Protein AF-A0A8T7I3P1-F1 (afdb_monomer)

Radius of gyration: 15.88 Å; Cα contacts (8 Å, |Δi|>4): 20; chains: 1; bounding box: 34×17×48 Å

Mean predicted aligned error: 6.81 Å

Foldseek 3Di:
DDDPLRVLVVLLVVLVVLLVVLVVVLVPDDDDDDVVVVVNVVSVVVSVVSNVVSVVSSVVSVVVNVD

Secondary structure (DSSP, 8-state):
---HHHHHHHHHHHHHHHHHHHHHHHHT-----HHHHHHHHHHHHHHHHHHHHHHHHHHHHHHHHH-

Sequence (67 aa):
MSSEREKLLRQRQTLQERVEAIKQDFKSGLPADSEERAQQLENADVLNALMQHALKEIEKIDSKLSS

Structure (mmCIF, N/CA/C/O backbone):
data_AF-A0A8T7I3P1-F1
#
_entry.id   AF-A0A8T7I3P1-F1
#
loop_
_atom_site.group_PDB
_atom_site.id
_atom_site.type_symbol
_atom_site.label_atom_id
_atom_site.label_alt_id
_atom_site.label_comp_id
_atom_site.label_asym_id
_atom_site.label_entity_id
_atom_site.label_seq_id
_atom_site.pdbx_PDB_ins_code
_atom_site.Cartn_x
_atom_site.Cartn_y
_atom_site.Cartn_z
_atom_site.occupancy
_atom_site.B_iso_or_equiv
_atom_site.auth_seq_id
_atom_site.auth_comp_id
_atom_site.auth_asym_id
_atom_site.auth_atom_id
_atom_site.pdbx_PDB_model_num
ATOM 1 N N . MET A 1 1 ? -3.989 10.477 23.608 1.00 49.41 1 MET A N 1
ATOM 2 C CA . MET A 1 1 ? -4.076 9.038 23.283 1.00 49.41 1 MET A CA 1
ATOM 3 C C . MET A 1 1 ? -5.036 8.892 22.115 1.00 49.41 1 MET A C 1
ATOM 5 O O . MET A 1 1 ? -6.208 9.178 22.309 1.00 49.41 1 MET A O 1
ATOM 9 N N . SER A 1 2 ? -4.558 8.556 20.914 1.00 65.31 2 SER A N 1
ATOM 10 C CA . SER A 1 2 ? -5.453 8.299 19.775 1.00 65.31 2 SER A CA 1
ATOM 11 C C . SER A 1 2 ? -6.200 6.989 19.975 1.00 65.31 2 SER A C 1
ATOM 13 O O . SER A 1 2 ? -5.610 6.012 20.450 1.00 65.31 2 SER A O 1
ATOM 15 N N . SER A 1 3 ? -7.487 6.978 19.629 1.00 85.25 3 SER A N 1
ATOM 16 C CA . SER A 1 3 ? -8.304 5.765 19.715 1.00 85.25 3 SER A CA 1
ATOM 17 C C . SER A 1 3 ? -7.757 4.688 18.773 1.00 85.25 3 SER A C 1
ATOM 19 O O . SER A 1 3 ? -7.128 4.992 17.759 1.00 85.25 3 SER A O 1
ATOM 21 N N . GLU A 1 4 ? -7.985 3.416 19.091 1.00 86.44 4 GLU A N 1
ATOM 22 C CA . GLU A 1 4 ? -7.543 2.310 18.229 1.00 86.44 4 GLU A CA 1
ATOM 23 C C . GLU A 1 4 ? -8.120 2.440 16.808 1.00 86.44 4 GLU A C 1
ATOM 25 O O . GLU A 1 4 ? -7.426 2.231 15.815 1.00 86.44 4 GLU A O 1
ATOM 30 N N . ARG A 1 5 ? -9.352 2.951 16.713 1.00 86.12 5 ARG A N 1
ATOM 31 C CA . ARG A 1 5 ? -10.007 3.330 15.459 1.00 86.12 5 ARG A CA 1
ATOM 32 C C . ARG A 1 5 ? -9.239 4.406 14.685 1.00 86.12 5 ARG A C 1
ATOM 34 O O . ARG A 1 5 ? -9.061 4.274 13.479 1.00 86.12 5 ARG A O 1
ATOM 41 N N . GLU A 1 6 ? -8.755 5.456 15.349 1.00 87.38 6 GLU A N 1
ATOM 42 C CA . GLU A 1 6 ? -7.937 6.495 14.702 1.00 87.38 6 GLU A CA 1
ATOM 43 C C . GLU A 1 6 ? -6.600 5.955 14.185 1.00 87.38 6 GLU A C 1
ATOM 45 O O . GLU A 1 6 ? -6.150 6.371 13.117 1.00 87.38 6 GLU A O 1
ATOM 50 N N . LYS A 1 7 ? -5.965 5.025 14.908 1.00 89.00 7 LYS A N 1
ATOM 51 C CA . LYS A 1 7 ? -4.722 4.388 14.445 1.00 89.00 7 LYS A CA 1
ATOM 52 C C . LYS A 1 7 ? -4.960 3.556 13.189 1.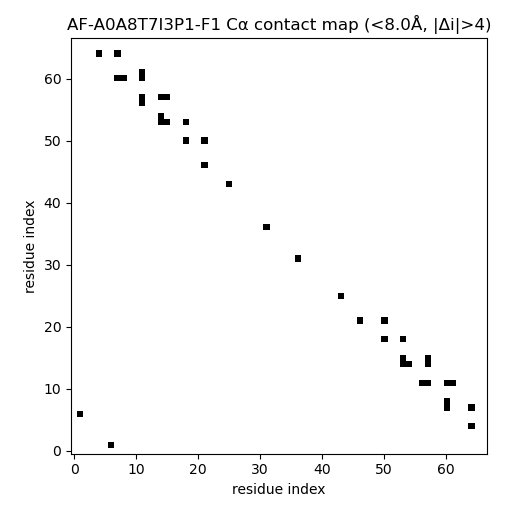00 89.00 7 LYS A C 1
ATOM 54 O O . LYS A 1 7 ? -4.206 3.690 12.229 1.00 89.00 7 LYS A O 1
ATOM 59 N N . LEU A 1 8 ? -6.029 2.759 13.179 1.00 88.50 8 LEU A N 1
ATOM 60 C CA . LEU A 1 8 ? -6.434 1.958 12.024 1.00 88.50 8 LEU A CA 1
ATOM 61 C C . LEU A 1 8 ? -6.751 2.841 10.808 1.00 88.50 8 LEU A C 1
ATOM 63 O O . LEU A 1 8 ? -6.266 2.571 9.712 1.00 88.50 8 LEU A O 1
ATOM 67 N N . LEU A 1 9 ? -7.474 3.948 11.002 1.00 89.56 9 LEU A N 1
ATOM 68 C CA . LEU A 1 9 ? -7.760 4.908 9.930 1.00 89.56 9 LEU A CA 1
ATOM 69 C C . LEU A 1 9 ? -6.488 5.548 9.360 1.00 89.56 9 LEU A C 1
ATOM 71 O O . LEU A 1 9 ? -6.341 5.618 8.140 1.00 89.56 9 LEU A O 1
ATOM 75 N N . ARG A 1 10 ? -5.548 5.962 10.220 1.00 91.25 10 ARG A N 1
ATOM 76 C CA . ARG A 1 10 ? -4.252 6.499 9.773 1.00 91.25 10 ARG A CA 1
ATOM 77 C C . ARG A 1 10 ? -3.453 5.458 8.998 1.00 91.25 10 ARG A C 1
ATOM 79 O O . ARG A 1 10 ? -2.936 5.766 7.932 1.00 91.25 10 ARG A O 1
ATOM 86 N N . GLN A 1 11 ? -3.392 4.225 9.496 1.00 89.00 11 GLN A N 1
ATOM 87 C CA . GLN A 1 11 ? -2.664 3.143 8.837 1.00 89.00 11 GLN A CA 1
ATOM 88 C C . GLN A 1 11 ? -3.260 2.814 7.462 1.00 89.00 11 GLN A C 1
ATOM 90 O O . GLN A 1 11 ? -2.518 2.687 6.490 1.00 89.00 11 GLN A O 1
ATOM 95 N N . ARG A 1 12 ? -4.592 2.750 7.357 1.00 90.88 12 ARG A N 1
ATOM 96 C CA . ARG A 1 12 ? -5.303 2.588 6.083 1.00 90.88 12 ARG A CA 1
ATOM 97 C C . ARG A 1 12 ? -4.966 3.711 5.108 1.00 90.88 12 ARG A C 1
ATOM 99 O O . ARG A 1 12 ? -4.633 3.427 3.963 1.00 90.88 12 ARG A O 1
ATOM 106 N N . GLN A 1 13 ? -5.011 4.961 5.562 1.00 91.75 13 GLN A N 1
ATOM 107 C CA . GLN A 1 13 ? -4.708 6.112 4.717 1.00 91.75 13 GLN A CA 1
ATOM 108 C C . GLN A 1 13 ? -3.258 6.084 4.211 1.00 91.75 13 GLN A C 1
ATOM 110 O O . GLN A 1 13 ? -3.028 6.224 3.014 1.00 91.75 13 GLN A O 1
ATOM 115 N N . THR A 1 14 ? -2.287 5.792 5.080 1.00 91.06 14 THR A N 1
ATOM 116 C CA . THR A 1 14 ? -0.878 5.646 4.678 1.00 91.06 14 THR A CA 1
ATOM 117 C C . THR A 1 14 ? -0.676 4.526 3.652 1.00 91.06 14 THR A C 1
ATOM 119 O O . THR A 1 14 ? 0.111 4.673 2.716 1.00 91.06 14 THR A O 1
ATOM 122 N N . LEU A 1 15 ? -1.376 3.397 3.800 1.00 89.06 15 LEU A N 1
ATOM 123 C CA . LEU A 1 15 ? -1.315 2.303 2.826 1.00 89.06 15 LEU A CA 1
ATOM 124 C C . LEU A 1 15 ? -1.935 2.705 1.481 1.00 89.06 15 LEU A C 1
ATOM 126 O O . LEU A 1 15 ? -1.376 2.374 0.438 1.00 89.06 15 LEU A O 1
ATOM 130 N N . GLN A 1 16 ? -3.042 3.448 1.495 1.00 88.69 16 GLN A N 1
ATOM 131 C CA . GLN A 1 16 ? -3.684 3.964 0.284 1.00 88.69 16 GLN A CA 1
ATOM 132 C C . GLN A 1 16 ? -2.787 4.957 -0.462 1.00 88.69 16 GLN A C 1
ATOM 134 O O . GLN A 1 16 ? -2.614 4.827 -1.671 1.00 88.69 16 GLN A O 1
ATOM 139 N N . GLU A 1 17 ? -2.162 5.892 0.255 1.00 90.31 17 GLU A N 1
ATOM 140 C CA . GLU A 1 17 ? -1.217 6.859 -0.319 1.00 90.31 17 GLU A CA 1
ATOM 141 C C . GLU A 1 17 ? -0.018 6.155 -0.970 1.00 90.31 17 GLU A C 1
ATOM 143 O O . GLU A 1 17 ? 0.371 6.493 -2.087 1.00 90.31 17 GLU A O 1
ATOM 148 N N . ARG A 1 18 ? 0.523 5.114 -0.323 1.00 87.69 18 ARG A N 1
ATOM 149 C CA . ARG A 1 18 ? 1.607 4.295 -0.889 1.00 87.69 18 ARG A CA 1
ATOM 150 C C . ARG A 1 18 ? 1.195 3.559 -2.161 1.00 87.69 18 ARG A C 1
ATOM 152 O O . ARG A 1 18 ? 1.965 3.533 -3.115 1.00 87.69 18 ARG A O 1
ATOM 159 N N . VAL A 1 19 ? 0.004 2.961 -2.182 1.00 86.50 19 VAL A N 1
ATOM 160 C CA . VAL A 1 19 ? -0.513 2.271 -3.375 1.00 86.50 19 VAL A CA 1
ATOM 161 C C . VAL A 1 19 ? -0.681 3.246 -4.536 1.00 86.50 19 VAL A C 1
ATOM 163 O O . VAL A 1 19 ? -0.339 2.912 -5.669 1.00 86.50 19 VAL A O 1
ATOM 166 N N . GLU A 1 20 ? -1.190 4.446 -4.269 1.00 84.69 20 GLU A N 1
ATOM 167 C CA . GLU A 1 20 ? -1.400 5.438 -5.319 1.00 84.69 20 GLU A CA 1
ATOM 168 C C . GLU A 1 20 ? -0.074 5.987 -5.858 1.00 84.69 20 GLU A C 1
ATOM 170 O O . GLU A 1 20 ? 0.083 6.082 -7.072 1.00 84.69 20 GLU A O 1
ATOM 175 N N . ALA A 1 21 ? 0.914 6.241 -4.993 1.00 85.12 21 ALA A N 1
ATOM 176 C CA . ALA A 1 21 ? 2.259 6.637 -5.416 1.00 85.12 21 ALA A CA 1
ATOM 177 C C . ALA A 1 21 ? 2.896 5.594 -6.352 1.00 85.12 21 ALA A C 1
ATOM 179 O O . ALA A 1 21 ? 3.343 5.937 -7.443 1.00 85.12 21 ALA A O 1
ATOM 180 N N . ILE A 1 22 ? 2.824 4.307 -5.988 1.00 81.88 22 ILE A N 1
ATOM 181 C CA . ILE A 1 22 ? 3.329 3.207 -6.824 1.00 81.88 22 ILE A CA 1
ATOM 182 C C . ILE A 1 22 ? 2.650 3.206 -8.203 1.00 81.88 22 ILE A C 1
ATOM 184 O O . ILE A 1 22 ? 3.315 3.063 -9.227 1.00 81.88 22 ILE A O 1
ATOM 188 N N . LYS A 1 23 ? 1.327 3.395 -8.265 1.00 79.25 23 LYS A N 1
ATOM 189 C CA . LYS A 1 23 ? 0.591 3.442 -9.541 1.00 79.25 23 LYS A CA 1
ATOM 190 C C . LYS A 1 23 ? 0.995 4.628 -10.419 1.00 79.25 23 LYS A C 1
ATOM 192 O O . LYS A 1 23 ? 1.022 4.485 -11.643 1.00 79.25 23 LYS A O 1
ATOM 197 N N . GLN A 1 24 ? 1.256 5.787 -9.817 1.00 78.62 24 GLN A N 1
ATOM 198 C CA . GLN A 1 24 ? 1.683 6.990 -10.536 1.00 78.62 24 GLN A CA 1
ATOM 199 C C . GLN A 1 24 ? 3.103 6.836 -11.095 1.00 78.62 24 GLN A C 1
ATOM 201 O O . GLN A 1 24 ? 3.336 7.212 -12.247 1.00 78.62 24 GLN A O 1
ATOM 206 N N . ASP A 1 25 ? 4.002 6.204 -10.336 1.00 75.44 25 ASP A N 1
ATOM 207 C CA . ASP A 1 25 ? 5.365 5.895 -10.781 1.00 75.44 25 ASP A CA 1
ATOM 208 C C . ASP A 1 25 ? 5.358 4.961 -12.003 1.00 75.44 25 ASP A C 1
ATOM 210 O O . ASP A 1 25 ? 6.079 5.209 -12.968 1.00 75.44 25 ASP A O 1
ATOM 214 N N . PHE A 1 26 ? 4.468 3.957 -12.047 1.00 69.75 26 PHE A N 1
ATOM 215 C CA . PHE A 1 26 ? 4.292 3.125 -13.250 1.00 69.75 26 PHE A CA 1
ATOM 216 C C . PHE A 1 26 ? 3.720 3.871 -14.440 1.00 69.75 26 PHE A C 1
ATOM 218 O O . PHE A 1 26 ? 4.169 3.676 -15.567 1.00 69.75 26 PHE A O 1
ATOM 225 N N . LYS A 1 27 ? 2.688 4.689 -14.215 1.00 68.38 27 LYS A N 1
ATOM 226 C CA . LYS A 1 27 ? 2.036 5.430 -15.300 1.00 68.38 27 LYS A CA 1
ATOM 227 C C . LYS A 1 27 ? 2.957 6.465 -15.939 1.00 68.38 27 LYS A C 1
ATOM 229 O O . LYS A 1 27 ? 2.750 6.795 -17.102 1.00 68.38 27 LYS A O 1
ATOM 234 N N . SER A 1 28 ? 3.945 6.959 -15.196 1.00 67.25 28 SER A N 1
ATOM 235 C CA . SER A 1 28 ? 4.921 7.935 -15.689 1.00 67.25 28 SER A CA 1
ATOM 236 C C . SER A 1 28 ? 6.119 7.295 -16.413 1.00 67.25 28 SER A C 1
ATOM 238 O O . SER A 1 28 ? 6.968 8.023 -16.927 1.00 67.25 28 SER A O 1
ATOM 240 N N . GLY A 1 29 ? 6.190 5.958 -16.492 1.00 61.44 29 GLY A N 1
ATOM 241 C CA . GLY A 1 29 ? 7.235 5.213 -17.201 1.00 61.44 29 GLY A CA 1
ATOM 242 C C . GLY A 1 29 ? 7.153 5.370 -18.724 1.00 61.44 29 GLY A C 1
ATOM 243 O O . GLY A 1 29 ? 6.337 4.735 -19.388 1.00 61.44 29 GLY A O 1
ATOM 244 N N . LEU A 1 30 ? 8.006 6.253 -19.244 1.00 56.78 30 LEU A N 1
ATOM 245 C CA . LEU A 1 30 ? 8.236 6.635 -20.646 1.00 56.78 30 LEU A CA 1
ATOM 246 C C . LEU A 1 30 ? 8.942 5.525 -21.478 1.00 56.78 30 LEU A C 1
ATOM 248 O O . LEU A 1 30 ? 9.414 4.545 -20.899 1.00 56.78 30 LEU A O 1
ATOM 252 N N . PRO A 1 31 ? 8.981 5.635 -22.830 1.00 58.03 31 PRO A N 1
ATOM 253 C CA . PRO A 1 31 ? 9.355 4.543 -23.733 1.00 58.03 31 PRO A CA 1
ATOM 254 C C . PRO A 1 31 ? 10.824 4.150 -23.575 1.00 58.03 31 PRO A C 1
ATOM 256 O O . PRO A 1 31 ? 11.700 5.009 -23.588 1.00 58.03 31 PRO A O 1
ATOM 259 N N . ALA A 1 32 ? 11.062 2.846 -23.472 1.00 59.44 32 ALA A N 1
ATOM 260 C CA . ALA A 1 32 ? 12.340 2.268 -23.084 1.00 59.44 32 ALA A CA 1
ATOM 261 C C . ALA A 1 32 ? 12.829 1.235 -24.113 1.00 59.44 32 ALA A C 1
ATOM 263 O O . ALA A 1 32 ? 12.052 0.397 -24.591 1.00 59.44 32 ALA A O 1
ATOM 264 N N . ASP A 1 33 ? 14.126 1.298 -24.424 1.00 61.62 33 ASP A N 1
ATOM 265 C CA . ASP A 1 33 ? 14.854 0.299 -25.212 1.00 61.62 33 ASP A CA 1
ATOM 266 C C . ASP A 1 33 ? 14.931 -1.054 -24.467 1.00 61.62 33 ASP A C 1
ATOM 268 O O . ASP A 1 33 ? 14.599 -1.174 -23.286 1.00 61.62 33 ASP A O 1
ATOM 272 N N . SER A 1 34 ? 15.328 -2.123 -25.167 1.00 59.16 34 SER A N 1
ATOM 273 C CA . SER A 1 34 ? 15.108 -3.511 -24.712 1.00 59.16 34 SER A CA 1
ATOM 274 C C . SER A 1 34 ? 15.705 -3.901 -23.343 1.00 59.16 34 SER A C 1
ATOM 276 O O . SER A 1 34 ? 15.118 -4.747 -22.669 1.00 59.16 34 SER A O 1
ATOM 278 N N . GLU A 1 35 ? 16.808 -3.284 -22.901 1.00 63.53 35 GLU A N 1
ATOM 279 C CA . GLU A 1 35 ? 17.409 -3.534 -21.576 1.00 63.53 35 GLU A CA 1
ATOM 280 C C . GLU A 1 35 ? 16.599 -2.901 -20.437 1.00 63.53 35 GLU A C 1
ATOM 282 O O . GLU A 1 35 ? 16.32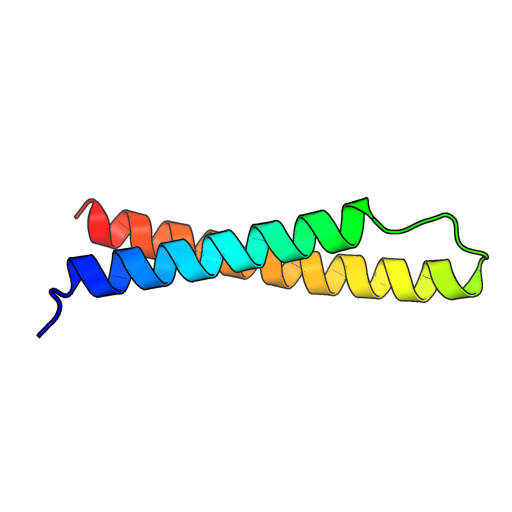0 -3.551 -19.428 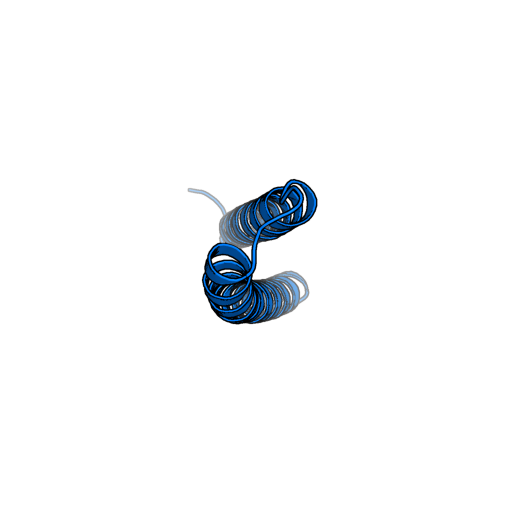1.00 63.53 35 GLU A O 1
ATOM 287 N N . GLU A 1 36 ? 16.131 -1.666 -20.617 1.00 64.44 36 GLU A N 1
ATOM 288 C CA . GLU A 1 36 ? 15.285 -0.979 -19.637 1.00 64.44 36 GLU A CA 1
ATOM 289 C C . GLU A 1 36 ? 13.930 -1.687 -19.468 1.00 64.44 36 GLU A C 1
ATOM 291 O O . GLU A 1 36 ? 13.360 -1.705 -18.376 1.00 64.44 36 GLU A O 1
ATOM 296 N N . ARG A 1 37 ? 13.441 -2.363 -20.517 1.00 66.31 37 ARG A N 1
ATOM 297 C CA . ARG A 1 37 ? 12.198 -3.146 -20.472 1.00 66.31 37 ARG A CA 1
ATOM 298 C C . ARG A 1 37 ? 12.267 -4.334 -19.510 1.00 66.31 37 ARG A C 1
ATOM 300 O O . ARG A 1 37 ? 11.274 -4.617 -18.843 1.00 66.31 37 ARG A O 1
ATOM 307 N N . ALA A 1 38 ? 13.403 -5.029 -19.425 1.00 72.75 38 ALA A N 1
ATOM 308 C CA . ALA A 1 38 ? 13.562 -6.156 -18.504 1.00 72.75 38 ALA A CA 1
ATOM 309 C C . ALA A 1 38 ? 13.514 -5.686 -17.041 1.00 72.75 38 ALA A C 1
ATOM 311 O O . ALA A 1 38 ? 12.774 -6.249 -16.235 1.00 72.75 38 ALA A O 1
ATOM 312 N N . GLN A 1 39 ? 14.214 -4.589 -16.732 1.00 68.25 39 GLN A N 1
ATOM 313 C CA . GLN A 1 39 ? 14.201 -3.977 -15.403 1.00 68.25 39 GLN A CA 1
ATOM 314 C C . GLN A 1 39 ? 12.809 -3.444 -15.032 1.00 68.25 39 GLN A C 1
ATOM 316 O O . GLN A 1 39 ? 12.366 -3.592 -13.895 1.00 68.25 39 GLN A O 1
ATOM 321 N N . GLN A 1 40 ? 12.087 -2.850 -15.987 1.00 68.44 40 GLN A N 1
ATOM 322 C CA . GLN A 1 40 ? 10.717 -2.388 -15.758 1.00 68.44 40 GLN A CA 1
ATOM 323 C C . GLN A 1 40 ? 9.734 -3.537 -15.500 1.00 68.44 40 GLN A C 1
ATOM 325 O O . GLN A 1 40 ? 8.837 -3.371 -14.677 1.00 68.44 40 GLN A O 1
ATOM 330 N N . LEU A 1 41 ? 9.898 -4.692 -16.156 1.00 75.69 41 LEU A N 1
ATOM 331 C CA . LEU A 1 41 ? 9.072 -5.880 -15.906 1.00 75.69 41 LEU A CA 1
ATOM 332 C C . LEU A 1 41 ? 9.316 -6.460 -14.508 1.00 75.69 41 LEU A C 1
ATOM 334 O O . LEU A 1 41 ? 8.359 -6.716 -13.783 1.00 75.69 41 LEU A O 1
ATOM 338 N N . GLU A 1 42 ? 10.577 -6.596 -14.096 1.00 75.81 42 GLU A N 1
ATOM 339 C CA . GLU A 1 42 ? 10.915 -7.035 -12.736 1.00 75.81 42 GLU A CA 1
ATOM 340 C C . GLU A 1 42 ? 10.356 -6.062 -11.683 1.00 75.81 42 GLU A C 1
ATOM 342 O O . GLU A 1 42 ? 9.716 -6.474 -10.711 1.00 75.81 42 GLU A O 1
ATOM 347 N N . ASN A 1 43 ? 10.506 -4.754 -11.917 1.00 78.75 43 ASN A N 1
ATOM 348 C CA . ASN A 1 43 ? 9.926 -3.728 -11.055 1.00 78.75 43 ASN A CA 1
ATOM 349 C C . ASN A 1 43 ? 8.390 -3.826 -11.017 1.00 78.75 43 ASN A C 1
ATOM 351 O O . ASN A 1 43 ? 7.806 -3.666 -9.944 1.00 78.75 43 ASN A O 1
ATOM 355 N N . ALA A 1 44 ? 7.732 -4.114 -12.149 1.00 80.31 44 ALA A N 1
ATOM 356 C CA . ALA A 1 44 ? 6.283 -4.330 -12.241 1.00 80.31 44 ALA A CA 1
ATOM 357 C C . ALA A 1 44 ? 5.805 -5.476 -11.358 1.00 80.31 44 ALA A C 1
ATOM 359 O O . ALA A 1 44 ? 4.836 -5.306 -10.617 1.00 80.31 44 ALA A O 1
ATOM 360 N N . ASP A 1 45 ? 6.508 -6.603 -11.370 1.00 82.50 45 ASP A N 1
ATOM 361 C CA . ASP A 1 45 ? 6.145 -7.760 -10.559 1.00 82.50 45 ASP A CA 1
ATOM 362 C C . ASP A 1 45 ? 6.319 -7.484 -9.061 1.00 82.50 45 ASP A C 1
ATOM 364 O O . ASP A 1 45 ? 5.411 -7.752 -8.265 1.00 82.50 45 ASP A O 1
ATOM 368 N N . VAL A 1 46 ? 7.442 -6.873 -8.670 1.00 86.12 46 VAL A N 1
ATOM 369 C CA . VAL A 1 46 ? 7.712 -6.503 -7.270 1.00 86.12 46 VAL A CA 1
ATOM 370 C C . VAL A 1 46 ? 6.677 -5.502 -6.763 1.00 86.12 46 VAL A C 1
ATOM 372 O O . VAL A 1 46 ? 6.114 -5.663 -5.676 1.00 86.12 46 VAL A O 1
ATOM 375 N N . LEU A 1 47 ? 6.386 -4.471 -7.548 1.00 82.38 47 LEU A N 1
ATOM 376 C CA . LEU A 1 47 ? 5.462 -3.423 -7.138 1.00 82.38 47 LEU A CA 1
ATOM 377 C C . LEU A 1 47 ? 4.002 -3.890 -7.169 1.00 82.38 47 LEU A C 1
ATOM 379 O O . LEU A 1 47 ? 3.222 -3.498 -6.298 1.00 82.38 47 LEU A O 1
ATOM 383 N N . ASN A 1 48 ? 3.635 -4.792 -8.081 1.00 85.19 48 ASN A N 1
ATOM 384 C CA . ASN A 1 48 ? 2.341 -5.466 -8.040 1.00 85.19 48 ASN A CA 1
ATOM 385 C C . ASN A 1 48 ? 2.209 -6.326 -6.773 1.00 85.19 48 ASN A C 1
ATOM 387 O O . ASN A 1 48 ? 1.188 -6.252 -6.090 1.00 85.19 48 ASN A O 1
ATOM 391 N N . ALA A 1 49 ? 3.245 -7.079 -6.388 1.00 87.81 49 ALA A N 1
ATOM 392 C CA . ALA A 1 49 ? 3.235 -7.852 -5.145 1.00 87.81 49 ALA A CA 1
ATOM 393 C C . ALA A 1 49 ? 3.075 -6.955 -3.901 1.00 87.81 49 ALA A C 1
ATOM 395 O O . ALA A 1 49 ? 2.262 -7.254 -3.020 1.00 87.81 49 ALA A O 1
ATOM 396 N N . LEU A 1 50 ? 3.781 -5.819 -3.855 1.00 84.88 50 LEU A N 1
ATOM 397 C CA . LEU A 1 50 ? 3.636 -4.815 -2.795 1.00 84.88 50 LEU A CA 1
ATOM 398 C C . LEU A 1 50 ? 2.223 -4.222 -2.755 1.00 84.88 50 LEU A C 1
ATOM 400 O O . LEU A 1 50 ? 1.644 -4.086 -1.674 1.00 84.88 50 LEU A O 1
ATOM 404 N N . MET A 1 51 ? 1.640 -3.923 -3.918 1.00 87.19 51 MET A N 1
ATOM 405 C CA . MET A 1 51 ? 0.269 -3.428 -4.022 1.00 87.19 51 MET A CA 1
ATOM 406 C C . MET A 1 51 ? -0.740 -4.465 -3.515 1.00 87.19 51 MET A C 1
ATOM 408 O O . MET A 1 51 ? -1.597 -4.129 -2.702 1.00 87.19 51 MET A O 1
ATOM 412 N N . GLN A 1 52 ? -0.625 -5.726 -3.937 1.00 90.00 52 GLN A N 1
ATOM 413 C CA . GLN A 1 52 ? -1.506 -6.806 -3.480 1.00 90.00 52 GLN A CA 1
ATOM 414 C C . GLN A 1 52 ? -1.425 -7.001 -1.964 1.00 90.00 52 GLN A C 1
ATOM 416 O O . GLN A 1 52 ? -2.445 -7.177 -1.298 1.00 90.00 52 GLN A O 1
ATOM 421 N N . HIS A 1 53 ? -0.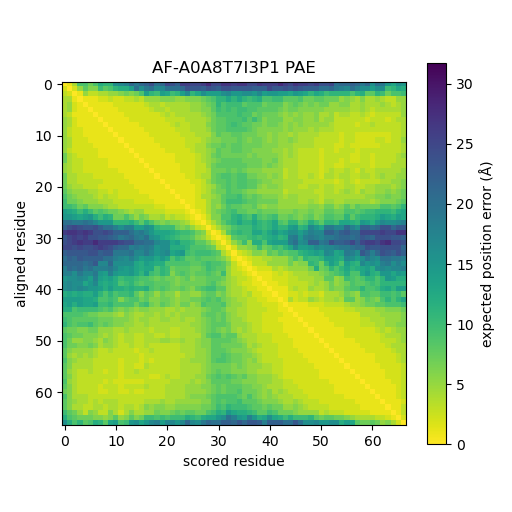220 -6.934 -1.396 1.00 91.12 53 HIS A N 1
ATOM 422 C CA . HIS A 1 53 ? -0.038 -7.007 0.048 1.00 91.12 53 HIS A CA 1
ATOM 423 C C . HIS A 1 53 ? -0.684 -5.811 0.766 1.00 91.12 53 HIS A C 1
ATOM 425 O O . HIS A 1 53 ? -1.408 -5.997 1.742 1.00 91.12 53 HIS A O 1
ATOM 431 N N . ALA A 1 54 ? -0.476 -4.587 0.270 1.00 88.06 54 ALA A N 1
ATOM 432 C CA . ALA A 1 54 ? -1.078 -3.385 0.844 1.00 88.06 54 ALA A CA 1
ATOM 433 C C . ALA A 1 54 ? -2.615 -3.418 0.791 1.00 88.06 54 ALA A C 1
ATOM 435 O O . ALA A 1 54 ? -3.262 -3.049 1.768 1.00 88.06 54 ALA A O 1
ATOM 436 N N . LEU A 1 55 ? -3.201 -3.915 -0.303 1.00 89.44 55 LEU A N 1
ATOM 437 C CA . LEU A 1 55 ? -4.650 -4.086 -0.438 1.00 89.44 55 LEU A CA 1
ATOM 438 C C . LEU A 1 55 ? -5.211 -5.091 0.575 1.00 89.44 55 LEU A C 1
ATOM 440 O O . LEU A 1 55 ? -6.212 -4.799 1.222 1.00 89.44 55 LEU A O 1
ATOM 444 N N . LYS A 1 56 ? -4.537 -6.230 0.779 1.00 93.75 56 LYS A N 1
ATOM 445 C CA . LYS A 1 56 ? -4.927 -7.211 1.809 1.00 93.75 56 LYS A CA 1
ATOM 446 C C . LYS A 1 56 ? -4.866 -6.627 3.219 1.00 93.75 56 LYS A C 1
ATOM 448 O O . LYS A 1 56 ? -5.719 -6.921 4.051 1.00 93.75 56 LYS A O 1
ATOM 453 N N . GLU A 1 57 ? -3.860 -5.807 3.510 1.00 91.75 57 GLU A N 1
ATOM 454 C CA . GLU A 1 57 ? -3.765 -5.135 4.809 1.00 91.75 57 GLU A CA 1
ATOM 455 C C . GLU A 1 57 ? -4.866 -4.084 4.991 1.00 91.75 57 GLU A C 1
ATOM 457 O O . GLU A 1 57 ? -5.445 -3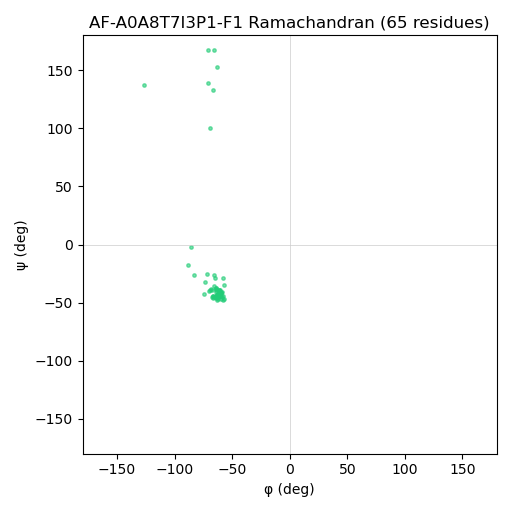.998 6.073 1.00 91.75 57 GLU A O 1
ATOM 462 N N . ILE A 1 58 ? -5.223 -3.343 3.936 1.00 90.62 58 ILE A N 1
ATOM 463 C CA . ILE A 1 58 ? -6.379 -2.435 3.953 1.00 90.62 58 ILE A CA 1
ATOM 464 C C . ILE A 1 58 ? -7.669 -3.211 4.237 1.00 90.62 58 ILE A C 1
ATOM 466 O O . ILE A 1 58 ? -8.416 -2.812 5.121 1.00 90.62 58 ILE A O 1
ATOM 470 N N . GLU A 1 59 ? -7.901 -4.344 3.572 1.00 92.50 59 GLU A N 1
ATOM 471 C CA . GLU A 1 59 ? -9.093 -5.179 3.782 1.00 92.50 59 GLU A CA 1
ATOM 472 C C . GLU A 1 59 ? -9.203 -5.687 5.232 1.00 92.50 59 GLU A C 1
ATOM 474 O O . GLU A 1 59 ? -10.276 -5.650 5.843 1.00 92.50 59 GLU A O 1
ATOM 479 N N . LYS A 1 60 ? -8.079 -6.096 5.835 1.00 92.38 60 LYS A N 1
ATOM 480 C CA . LYS A 1 60 ? -8.028 -6.471 7.258 1.00 92.38 60 LYS A CA 1
ATOM 481 C C . LYS A 1 60 ? -8.342 -5.293 8.174 1.00 92.38 60 LYS A C 1
ATOM 483 O O . LYS A 1 60 ? -9.008 -5.475 9.193 1.00 92.38 60 LYS A O 1
ATOM 488 N N . ILE A 1 61 ? -7.832 -4.105 7.854 1.00 90.38 61 ILE A N 1
ATOM 489 C CA . ILE A 1 61 ? -8.109 -2.890 8.623 1.00 90.38 61 ILE A CA 1
ATOM 490 C C . ILE A 1 61 ? -9.588 -2.514 8.502 1.00 90.38 61 ILE A C 1
ATOM 492 O O . ILE A 1 61 ? -10.220 -2.258 9.522 1.00 90.38 61 ILE A O 1
ATOM 496 N N . ASP A 1 62 ? -10.151 -2.545 7.296 1.00 89.69 62 ASP A N 1
ATOM 497 C CA . ASP A 1 62 ? -11.563 -2.252 7.046 1.00 89.69 62 ASP A CA 1
ATOM 498 C C . ASP A 1 62 ? -12.467 -3.235 7.803 1.00 89.69 62 ASP A C 1
ATOM 500 O O . ASP A 1 62 ? -13.391 -2.803 8.489 1.00 89.69 62 ASP A O 1
ATOM 504 N N . SER A 1 63 ? -12.125 -4.529 7.812 1.00 90.94 63 SER A N 1
ATOM 505 C CA . SER A 1 63 ? -12.838 -5.549 8.596 1.00 90.94 63 SER A CA 1
ATOM 506 C C . SER A 1 63 ? -12.836 -5.246 10.102 1.00 90.94 63 SER A C 1
ATOM 508 O O . SER A 1 63 ? -13.854 -5.404 10.774 1.00 90.94 63 SER A O 1
ATOM 510 N N . LYS A 1 64 ? -11.703 -4.771 10.643 1.00 89.19 64 LYS A N 1
ATOM 511 C CA . LYS A 1 64 ? -11.574 -4.357 12.055 1.00 89.19 64 LYS A CA 1
ATOM 512 C C . LYS A 1 64 ? -12.296 -3.047 12.370 1.00 89.19 64 LYS A C 1
ATOM 514 O O . LYS A 1 64 ? -12.618 -2.810 13.525 1.00 89.19 64 LYS A O 1
ATOM 519 N N . LEU A 1 65 ? -12.488 -2.180 11.376 1.00 84.62 65 LEU A N 1
ATOM 520 C CA . LEU A 1 65 ? -13.215 -0.917 11.514 1.00 84.62 65 LEU A CA 1
ATOM 521 C C . LEU A 1 65 ? -14.734 -1.100 11.403 1.00 84.62 65 LEU A C 1
ATOM 523 O O . LEU A 1 65 ? -15.471 -0.258 11.916 1.00 84.62 65 LEU A O 1
ATOM 527 N N . SER A 1 66 ? -15.185 -2.146 10.703 1.00 81.44 66 SER A N 1
ATOM 528 C CA . SER A 1 66 ? -16.598 -2.517 10.562 1.00 81.44 66 SER A CA 1
ATOM 529 C C . SER A 1 66 ? -17.120 -3.447 11.662 1.00 81.44 66 SER A C 1
ATOM 531 O O . SER A 1 66 ? -18.335 -3.587 11.792 1.00 81.44 66 SER A O 1
ATOM 533 N N . SER A 1 67 ? -16.216 -4.104 12.399 1.00 66.69 67 SER A N 1
ATOM 534 C CA . SER A 1 67 ? -16.520 -4.922 13.582 1.00 66.69 67 SER A CA 1
ATOM 535 C C . SER A 1 67 ? -16.652 -4.072 14.839 1.00 66.69 67 SER A C 1
ATOM 537 O O . SER A 1 67 ? -17.318 -4.585 15.764 1.00 66.69 67 SER A O 1
#

pLDDT: mean 80.49, std 11.29, range [49.41, 93.75]

Nearest PDB structures (foldseek):
  4nkg-assembly2_D  TM=7.792E-01  e=2.409E+00  Homo sapiens
  5n6x-assembly1_A  TM=5.529E-01  e=2.260E+00  Legionella pneumophila
  8th8-assembly1_H  TM=6.937E-01  e=9.765E+00  Tetrahymena thermophila
  3r84-assembly16_N  TM=3.976E-01  e=5.508E+00  Saccharomyces cerevisiae

Solvent-accessible surface area (backbone atoms only — not comparable to full-atom values): 3852 Å² total; per-residue (Å²): 134,82,52,72,67,55,52,47,53,51,52,41,50,55,43,51,54,51,46,50,51,54,53,51,59,60,72,66,64,69,94,65,60,78,71,56,46,56,56,50,51,55,49,47,54,54,51,49,52,52,41,54,52,42,51,54,52,39,52,54,44,51,53,64,73,75,103

=== Feature glossary ===
Feature key, reading from the visual/contextual features back to the raw sequence:

Rendered structure images. Six rendered views show the 3D structure from the faces of a cube — i.e. along ±x, ±y, ±z. Rendering representation is drawn randomly per protein from carto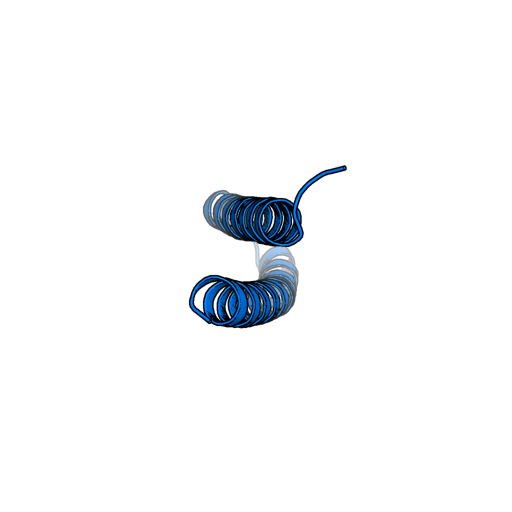on (secondary-structure ribbons), sticks (backbone bonds), or molecular surface; coloring is either N→C rainbow (blue at the N-terminus through red at the C-terminus) or one color per chain.

Contact-map, Ramachandran, and PAE plots. The contact map is a binary N×N matrix image: pixel (i, j) is dark where Cα_i and Cα_j are within 8 Å and |i−j|>4. Because th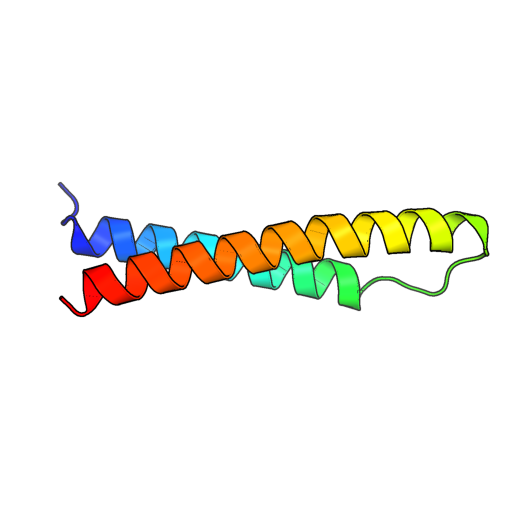e |i−j|>4 filter removes local helical contacts, off-diagonal stripes parallel to the main diagonal indicate parallel β-sheets; stripes perpendicular to it indicate antipara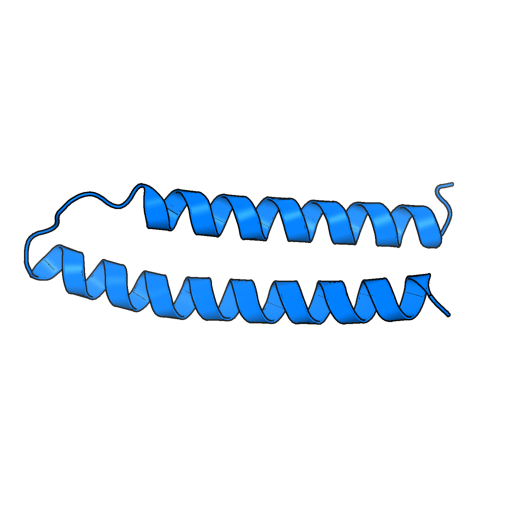llel β-sheets. The Ramachandran plot scatters every residue's (φ, ψ) pair against the sterically allowed regions. The PAE heatmap renders the predicted-aligned-error matrix.

InterPro / GO / CATH / organism. Database cross-references. InterPro integrates a dozen domain/famil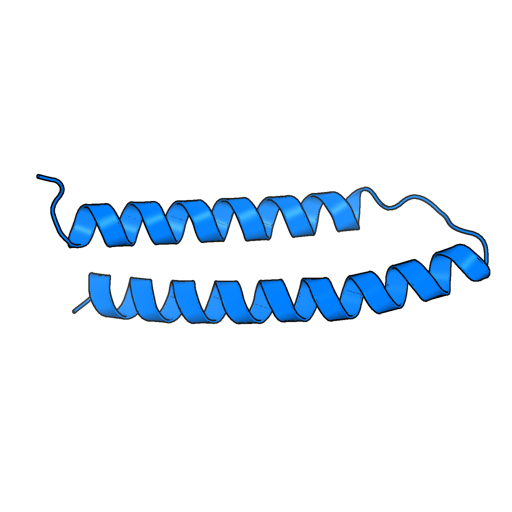y signature databases into unified entries with residue-range hits. GO terms attach function/process/location labels with evidence codes. CATH codes position the fold in a four-level structural taxonomy. Organism is the NCBI-taxonomy species name.

Nearest PDB structures. The Foldseek neighbor list gives the closest experimentally determined structures in the PDB, ranked by structural alignment. TM-score near 1 means near-identical fold; near 0.3 means only rough topology match. This is how one finds what a novel AlphaFold prediction most resembles in the solved-structure universe.

Predicted aligned error. PAE(i, j) answers: if I align the predicted and true structures on residue i, how far off (in Å) do I expect residue j to be? A block-diagonal PAE matrix with low values on the blocks and high values off-diagonal is the signature of a multi-domain protein with confidently predicted domains but uncertain inter-domain orientation.

Solvent-accessible surface area. Accessible surface area quantifies burial. A residue with SASA near zero is packed into the hydrophobic core; one with SASA >100 Å² sits on the surface. Computed here via the Shrake–Rupley numerical algorithm with a 1.4 Å probe.

B-factor. B-factor (Debye–Waller factor) reflects atomic displacement in the crystal lattice. It is an experimental observable (units Å²), not a prediction; low values mean the atom is pinned down, high values mean it moves or is heterogeneous across the crystal.

pLDDT. For AlphaFold models, the B-factor field carries pLDDT — the model's own estimate of local accuracy on a 0–100 scale. Regions with pLDDT<50 should be treated as essentially unmodeled; they often correspond to intrinsically disordered segments.

Backbone torsions (φ/ψ). φ (phi) and ψ (psi) are the two rotatable backbone dihedrals per residue: φ is the C(i-1)–N–Cα–C torsion, ψ is the N–Cα–C–N(i+1) torsion, both in degrees on (−180°, 180°]. α-helical residues cluster near (−60°, −45°); β-strand residues near (−120°, +130°). A Ramachandran plot is simply a scatter of (φ, ψ) for every residue.

Radius of gyration, Cα contacts, bounding box. Radius of gyration (Rg) is the root-mean-square distance of Cα atoms from their centroid — a single number for overall size and compactness. A globular domain of N residues has Rg ≈ 2.2·N^0.38 Å; an extended or disordered chain has a much larger Rg. The Cα contact count is the number of residue pairs whose Cα atoms are within 8 Å and are more than four positions apart in sequence — a standard proxy for tertiary packing density. The bounding box is the smallest axis-aligned box enclosing all Cα atoms.

Secondary structure (3-state, P-SEA). Three-state secondary structure (P-SEA) collapses the eight DSSP classes into helix (a), strand (b), and coil (c). P-SEA assigns these from Cα geometry alone — distances and angles — without requiring backbone oxygens, so it works on any Cα trace.

Secondary structure (8-state, DSSP). DSSP 8-state secondary structure assigns each residue one of H (α-helix), G (3₁₀-helix), I (π-helix), E (extended β-strand), B (isolated β-bridge), T (hydrogen-bonded turn), S (bend), or '-' (coil). The assignment is computed from backbone hydrogen-bond geometry via the Kabsch–Sander algorithm.

Foldseek 3Di. A 3Di character summarizes, for each residue, the relative orientation of the Cα frame of its nearest spatial neighbor. Because it encodes fold topology rather than chemistry, 3Di alignments detect remote structural similarity that sequence alignment misses.

mmCIF coordinates. The mmCIF block holds the 3D Cartesian coordinates of each backbone atom (N, Cα, C, O) in ångströms. mmCIF is the PDB's canonical archive format — a tagged-loop text representation of the atomic model.

Sequence. Sequence gives the chain of amino acids in standard one-letter code (A=alanine, C=cysteine, …, Y=tyrosine), read N→C. It is the only feature that is directly encoded by the gene; all structural features are derived from the folded form of this sequence.